Protein AF-A0A7X5DYW8-F1 (afdb_monomer_lite)

Secondary structure (DSSP, 8-state):
-----S-TT---EETTEEHHHHHHHHHHHHHHHHHHHHH---HHHHHHHHHHHHHPEETTEEHHHHHHHHHIIIIISPPP-PPPP---

Foldseek 3Di:
DDDDDPDPPDADDDPFAGPVLVVVLVVLVVVQVVCCVPPVDNVSVVVSVVSNQQRGDDPHDGNVNVVVVVCCVPPVDDDDDDDDDPPD

pLDDT: mean 78.86, std 10.22, range [58.25, 93.56]

Radius of gyration: 19.86 Å; chains: 1; bounding box: 50×45×49 Å

Sequence (88 aa):
MYIYPDNLTAKATLWLWELRDVAVIGVGLLLSVLAIAHVGLIVPLVLTFLYAFLSIRMEDASILDFLRNAANFLFLKQQFYEWRERYE

Structure (mmCIF, N/CA/C/O backbone):
data_AF-A0A7X5DYW8-F1
#
_entry.id   AF-A0A7X5DYW8-F1
#
loop_
_atom_site.group_PDB
_atom_site.id
_atom_site.type_symbol
_atom_site.label_atom_id
_atom_site.label_alt_id
_atom_site.label_comp_id
_atom_site.label_asym_id
_atom_site.label_entity_id
_atom_site.label_seq_id
_atom_site.pdbx_PDB_ins_code
_atom_site.Cartn_x
_atom_site.Cartn_y
_atom_site.Cartn_z
_atom_site.occupancy
_atom_site.B_iso_or_equiv
_atom_site.auth_seq_id
_atom_site.auth_comp_id
_atom_site.auth_asym_id
_atom_site.auth_atom_id
_atom_site.pdbx_PDB_model_num
ATOM 1 N N . MET A 1 1 ? -3.365 28.123 30.826 1.00 60.91 1 MET A N 1
ATOM 2 C CA . MET A 1 1 ? -4.025 27.436 29.697 1.00 60.91 1 MET A CA 1
ATOM 3 C C . MET A 1 1 ? -3.229 26.173 29.420 1.00 60.91 1 MET A C 1
ATOM 5 O O . MET A 1 1 ? -2.042 26.286 29.154 1.00 60.91 1 MET A O 1
ATOM 9 N N . TYR A 1 2 ? -3.825 24.999 29.633 1.00 65.19 2 TYR A N 1
ATOM 10 C CA . TYR A 1 2 ? -3.162 23.703 29.467 1.00 65.19 2 TYR A CA 1
ATOM 11 C C . TYR A 1 2 ? -3.563 23.158 28.095 1.00 65.19 2 TYR A C 1
ATOM 13 O O . TYR A 1 2 ? -4.740 22.888 27.874 1.00 65.19 2 TYR A O 1
ATOM 21 N N . ILE A 1 3 ? -2.618 23.097 27.157 1.00 69.75 3 ILE A N 1
ATOM 22 C CA . ILE A 1 3 ? -2.848 22.522 25.827 1.00 69.75 3 ILE A CA 1
ATOM 23 C C . ILE A 1 3 ? -2.691 21.014 25.983 1.00 69.75 3 ILE A C 1
ATOM 25 O O . ILE A 1 3 ? -1.578 20.514 26.140 1.00 69.75 3 ILE A O 1
ATOM 29 N N . TYR A 1 4 ? -3.816 20.305 26.016 1.00 73.00 4 TYR A N 1
ATOM 30 C CA . TYR A 1 4 ? -3.809 18.854 25.922 1.00 73.00 4 TYR A CA 1
ATOM 31 C C . TYR A 1 4 ? -3.658 18.481 24.443 1.00 73.00 4 TYR A C 1
ATOM 33 O O . TYR A 1 4 ? -4.344 19.078 23.613 1.00 73.00 4 TYR A O 1
ATOM 41 N N . PRO A 1 5 ? -2.758 17.557 24.077 1.00 68.56 5 PRO A N 1
ATOM 42 C CA . PRO A 1 5 ? -2.679 17.095 22.702 1.00 68.56 5 PRO A CA 1
ATOM 43 C C . PRO A 1 5 ? -3.985 16.374 22.352 1.00 68.56 5 PRO A C 1
ATOM 45 O O . PRO A 1 5 ? -4.310 15.357 22.960 1.00 68.56 5 PRO A O 1
ATOM 48 N N . ASP A 1 6 ? -4.718 16.894 21.367 1.00 66.12 6 ASP A N 1
ATOM 49 C CA . ASP A 1 6 ? -6.018 16.354 20.943 1.00 66.12 6 ASP A CA 1
ATOM 50 C C . ASP A 1 6 ? -5.951 14.891 20.472 1.00 66.12 6 ASP A C 1
ATOM 52 O O . ASP A 1 6 ? -6.975 14.213 20.422 1.00 66.12 6 ASP A O 1
ATOM 56 N N . ASN A 1 7 ? -4.762 14.369 20.134 1.00 60.19 7 ASN A N 1
ATOM 57 C CA . ASN A 1 7 ? -4.631 12.995 19.662 1.00 60.19 7 ASN A CA 1
ATOM 58 C C . ASN A 1 7 ? -3.283 12.347 20.041 1.00 60.19 7 ASN A C 1
ATOM 60 O O . ASN A 1 7 ? -2.262 12.548 19.383 1.00 60.19 7 ASN A O 1
ATOM 64 N N . LEU A 1 8 ? -3.289 11.516 21.090 1.00 64.50 8 LEU A N 1
ATOM 65 C CA . LEU A 1 8 ? -2.130 10.743 21.581 1.00 64.50 8 LEU A CA 1
ATOM 66 C C . LEU A 1 8 ? -1.658 9.641 20.608 1.00 64.50 8 LEU A C 1
ATOM 68 O O . LEU A 1 8 ? -0.585 9.071 20.787 1.00 64.50 8 LEU A O 1
ATOM 72 N N . THR A 1 9 ? -2.447 9.353 19.572 1.00 58.34 9 THR A N 1
ATOM 73 C CA . THR A 1 9 ? -2.212 8.314 18.555 1.00 58.34 9 THR A CA 1
ATOM 74 C C . THR A 1 9 ? -2.113 8.876 17.139 1.00 58.34 9 THR A C 1
ATOM 76 O O . THR A 1 9 ? -2.216 8.121 16.171 1.00 58.34 9 THR A O 1
ATOM 79 N N . ALA A 1 10 ? -1.913 10.190 16.992 1.00 59.16 10 ALA A N 1
ATOM 80 C CA . ALA A 1 10 ? -1.731 10.808 15.685 1.00 59.16 10 ALA A CA 1
ATOM 81 C C . ALA A 1 10 ? -0.492 10.220 14.999 1.00 59.16 10 ALA A C 1
ATOM 83 O O . ALA A 1 10 ? 0.653 10.520 15.342 1.00 59.16 10 ALA A O 1
ATOM 84 N N . LYS A 1 11 ? -0.725 9.342 14.026 1.00 62.06 11 LYS A N 1
ATOM 85 C CA . LYS A 1 11 ? 0.335 8.828 13.170 1.00 62.06 11 LYS A CA 1
ATOM 86 C C . LYS A 1 11 ? 0.823 9.942 12.254 1.00 62.06 11 LYS A C 1
ATOM 88 O O . LYS A 1 11 ? 0.034 10.755 11.785 1.00 62.06 11 LYS A O 1
ATOM 93 N N . ALA A 1 12 ? 2.119 9.944 11.959 1.00 62.28 12 ALA A N 1
ATOM 94 C CA . ALA A 1 12 ? 2.696 10.859 10.984 1.00 62.28 12 ALA A CA 1
ATOM 95 C C . ALA A 1 12 ? 2.135 10.560 9.580 1.00 62.28 12 ALA A C 1
ATOM 97 O O . ALA A 1 12 ? 2.593 9.648 8.884 1.00 62.28 12 ALA A O 1
ATOM 98 N N . THR A 1 13 ? 1.117 11.318 9.186 1.00 65.56 13 THR A N 1
ATOM 99 C CA . THR A 1 13 ? 0.530 11.311 7.848 1.00 65.56 13 THR A CA 1
ATOM 100 C C . THR A 1 13 ? 1.194 12.388 7.003 1.00 65.56 13 THR A C 1
ATOM 102 O O . THR A 1 13 ? 1.203 13.563 7.370 1.00 65.56 13 THR A O 1
ATOM 105 N N . LEU A 1 14 ? 1.747 11.996 5.860 1.00 69.12 14 LEU A N 1
ATOM 106 C CA . LEU A 1 14 ? 2.247 12.914 4.851 1.00 69.12 14 LEU A CA 1
ATOM 107 C C . LEU A 1 14 ? 1.186 13.052 3.758 1.00 69.12 14 LEU A C 1
ATOM 109 O O . LEU A 1 14 ? 0.974 12.128 2.973 1.00 69.12 14 LEU A O 1
ATOM 113 N N . TRP A 1 15 ? 0.541 14.219 3.697 1.00 70.12 15 TRP A N 1
ATOM 114 C CA . TRP A 1 15 ? -0.508 14.536 2.721 1.00 70.12 15 TRP A CA 1
ATOM 115 C C . TRP A 1 15 ? -1.709 13.574 2.811 1.00 70.12 15 TRP A C 1
ATOM 117 O O . TRP A 1 15 ? -2.635 13.840 3.566 1.00 70.12 15 TRP A O 1
ATOM 127 N N . LEU A 1 16 ? -1.668 12.449 2.095 1.00 73.56 16 LEU A N 1
ATOM 128 C CA . LEU A 1 16 ? -2.737 11.453 1.951 1.00 73.56 16 LEU A CA 1
ATOM 129 C C . LEU A 1 16 ? -2.269 10.029 2.309 1.00 73.56 16 LEU A C 1
ATOM 131 O O . LEU A 1 16 ? -3.027 9.071 2.168 1.00 73.56 16 LEU A O 1
ATOM 135 N N . TRP A 1 17 ? -1.021 9.870 2.756 1.00 76.94 17 TRP A N 1
ATOM 136 C CA . TRP A 1 17 ? -0.406 8.573 3.044 1.00 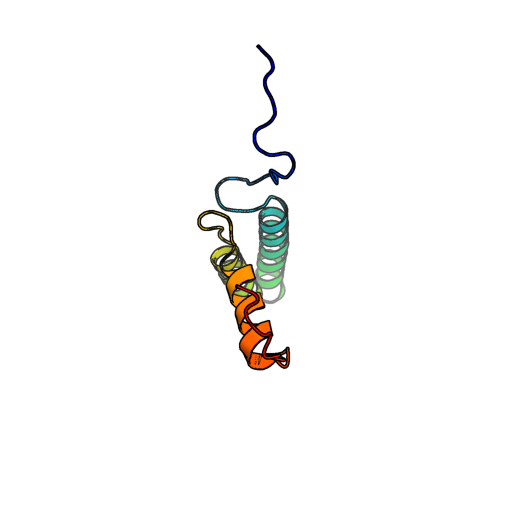76.94 17 TRP A CA 1
ATOM 137 C C . TRP A 1 17 ? 0.255 8.555 4.421 1.00 76.94 17 TRP A C 1
ATOM 139 O O . TRP A 1 17 ? 0.742 9.575 4.908 1.00 76.94 17 TRP A O 1
ATOM 149 N N . GLU A 1 18 ? 0.325 7.382 5.054 1.00 80.75 18 GLU A N 1
ATOM 150 C CA . GLU A 1 18 ? 1.245 7.203 6.180 1.00 80.75 18 GLU A CA 1
ATOM 151 C C . GLU A 1 18 ? 2.689 7.223 5.668 1.00 80.75 18 GLU A C 1
ATOM 153 O O . GLU A 1 18 ? 2.979 6.758 4.563 1.00 80.75 18 GLU A O 1
ATOM 158 N N . LEU A 1 19 ? 3.629 7.693 6.493 1.00 82.88 19 LEU A N 1
ATOM 159 C CA . LEU A 1 19 ? 5.055 7.701 6.139 1.00 82.88 19 LEU A CA 1
ATOM 160 C C . LEU A 1 19 ? 5.561 6.313 5.696 1.00 82.88 19 LEU A C 1
ATOM 162 O O . LEU A 1 19 ? 6.418 6.199 4.820 1.00 82.88 19 LEU A O 1
ATOM 166 N N . ARG A 1 20 ? 4.991 5.249 6.275 1.00 81.38 20 ARG A N 1
ATOM 167 C CA . ARG A 1 20 ? 5.275 3.863 5.899 1.00 81.38 20 ARG A CA 1
ATOM 168 C C . ARG A 1 20 ? 4.881 3.559 4.454 1.00 81.38 20 ARG A C 1
ATOM 170 O O . ARG A 1 20 ? 5.670 2.944 3.745 1.00 81.38 20 ARG A O 1
ATOM 177 N N . ASP A 1 21 ? 3.698 3.979 4.020 1.00 84.69 21 ASP A N 1
ATOM 178 C CA . ASP A 1 21 ? 3.227 3.721 2.657 1.00 84.69 21 ASP A CA 1
ATOM 179 C C . ASP A 1 21 ? 4.056 4.493 1.638 1.00 84.69 21 ASP A C 1
ATOM 181 O O . ASP A 1 21 ? 4.449 3.931 0.620 1.00 84.69 21 ASP A O 1
ATOM 185 N N . VAL A 1 22 ? 4.431 5.735 1.957 1.00 85.31 22 VAL A N 1
ATOM 186 C CA . VAL A 1 22 ? 5.350 6.530 1.129 1.00 85.31 22 VAL A CA 1
ATOM 187 C C . VAL A 1 22 ? 6.700 5.824 0.974 1.00 85.31 22 VAL A C 1
ATOM 189 O O . VAL A 1 22 ? 7.232 5.749 -0.134 1.00 85.31 22 VAL A O 1
ATOM 192 N N . ALA A 1 23 ? 7.240 5.251 2.055 1.00 88.25 23 ALA A N 1
ATOM 193 C CA . ALA A 1 23 ? 8.485 4.488 1.998 1.00 88.25 23 ALA A CA 1
ATOM 194 C C . ALA A 1 23 ? 8.356 3.235 1.112 1.00 88.25 23 ALA A C 1
ATOM 196 O O . ALA A 1 23 ? 9.243 2.960 0.304 1.00 88.25 23 ALA A O 1
ATOM 197 N N . VAL A 1 24 ? 7.242 2.500 1.215 1.00 89.19 24 VAL A N 1
ATOM 198 C CA . VAL A 1 24 ? 6.973 1.314 0.383 1.00 89.19 24 VAL A CA 1
ATOM 199 C C . VAL A 1 24 ? 6.837 1.691 -1.092 1.00 89.19 24 VAL A C 1
ATOM 201 O O . VAL A 1 24 ? 7.450 1.042 -1.939 1.00 89.19 24 VAL A O 1
ATOM 204 N N . ILE A 1 25 ? 6.096 2.758 -1.405 1.00 89.50 25 ILE A N 1
ATOM 205 C CA . ILE A 1 25 ? 5.948 3.273 -2.772 1.00 89.50 25 ILE A CA 1
ATOM 206 C C . ILE A 1 25 ? 7.316 3.676 -3.329 1.00 89.50 25 ILE A C 1
ATOM 208 O O . ILE A 1 25 ? 7.655 3.281 -4.440 1.00 89.50 25 ILE A O 1
ATOM 212 N N . GLY A 1 26 ? 8.133 4.392 -2.549 1.00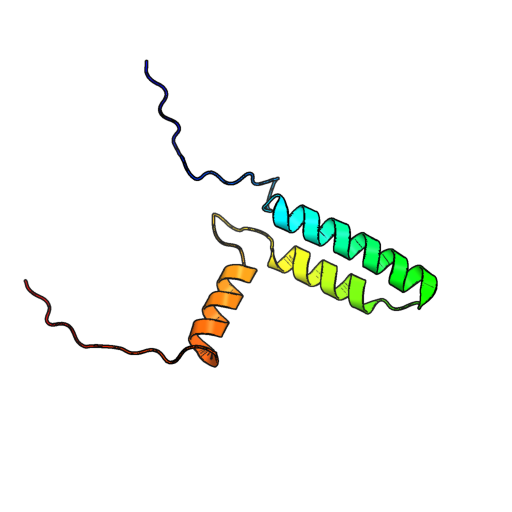 90.44 26 GLY A N 1
ATOM 213 C CA . GLY A 1 26 ? 9.478 4.803 -2.955 1.00 90.44 26 GLY A CA 1
ATOM 214 C C . GLY A 1 26 ? 10.388 3.619 -3.289 1.00 90.44 26 GLY A C 1
ATOM 215 O O . GLY A 1 26 ? 10.983 3.579 -4.365 1.00 90.44 26 GLY A O 1
ATOM 216 N N . VAL A 1 27 ? 10.454 2.616 -2.407 1.00 93.19 27 VAL A N 1
ATOM 217 C CA . VAL A 1 27 ? 11.250 1.397 -2.642 1.00 93.19 27 VAL A CA 1
ATOM 218 C C . VAL A 1 27 ? 10.722 0.620 -3.847 1.00 93.19 27 VAL A C 1
ATOM 220 O O . VAL A 1 27 ? 11.501 0.195 -4.699 1.00 93.19 27 VAL A O 1
ATOM 223 N N . GLY A 1 28 ? 9.403 0.463 -3.956 1.00 91.62 28 GLY A N 1
ATOM 224 C CA . GLY A 1 28 ? 8.776 -0.220 -5.080 1.00 91.62 28 GLY A CA 1
ATOM 225 C C . GLY A 1 28 ? 9.069 0.464 -6.415 1.00 91.62 28 GLY A C 1
ATOM 226 O O . GLY A 1 28 ? 9.364 -0.211 -7.402 1.00 91.62 28 GLY A O 1
ATOM 227 N N . LEU A 1 29 ? 9.042 1.796 -6.454 1.00 92.38 29 LEU A N 1
ATOM 228 C CA . LEU A 1 29 ? 9.313 2.571 -7.662 1.00 92.38 29 LEU A CA 1
ATOM 229 C C . LEU A 1 29 ? 10.778 2.415 -8.095 1.00 92.38 29 LEU A C 1
ATOM 231 O O . LEU A 1 29 ? 11.034 2.163 -9.270 1.00 92.38 29 LEU A O 1
ATOM 235 N N . LEU A 1 30 ? 11.729 2.439 -7.153 1.00 93.56 30 LEU A N 1
ATOM 236 C CA . LEU A 1 30 ? 13.142 2.147 -7.434 1.00 93.56 30 LEU A CA 1
ATOM 237 C C . LEU A 1 30 ? 13.336 0.742 -8.019 1.00 93.56 30 LEU A C 1
ATOM 239 O O . LEU A 1 30 ? 14.008 0.584 -9.039 1.00 93.56 30 LEU A O 1
ATOM 243 N N . LEU A 1 31 ? 12.709 -0.273 -7.416 1.00 91.31 31 LEU A N 1
ATOM 244 C CA . LEU A 1 31 ? 12.747 -1.647 -7.929 1.00 91.31 31 LEU A CA 1
ATOM 245 C C . LEU A 1 31 ? 12.096 -1.764 -9.309 1.00 91.31 31 LEU A C 1
ATOM 247 O O . LEU A 1 31 ? 12.567 -2.527 -10.147 1.00 91.31 31 LEU A O 1
ATOM 251 N N . SER A 1 32 ? 11.042 -0.993 -9.565 1.00 91.12 32 SER A N 1
ATOM 252 C CA . SER A 1 32 ? 10.357 -0.976 -10.858 1.00 91.12 32 SER A CA 1
ATOM 253 C C . SER A 1 32 ? 11.228 -0.382 -11.954 1.00 91.12 32 SER A C 1
ATOM 255 O O . SER A 1 32 ? 11.346 -0.974 -13.022 1.00 91.12 32 SER A O 1
ATOM 257 N N . VAL A 1 33 ? 11.895 0.742 -11.680 1.00 91.62 33 VAL A N 1
ATOM 258 C CA . VAL A 1 33 ? 12.864 1.344 -12.607 1.00 91.62 33 VAL A CA 1
ATOM 259 C C . VAL A 1 33 ? 14.001 0.366 -12.895 1.00 91.62 33 VAL A C 1
ATOM 261 O O . VAL A 1 33 ? 14.359 0.170 -14.054 1.00 91.62 33 VAL A O 1
ATOM 264 N N . LEU A 1 34 ? 14.521 -0.306 -11.865 1.00 91.81 34 LEU A N 1
ATOM 265 C CA . LEU A 1 34 ? 15.578 -1.305 -12.006 1.00 91.81 34 LEU A CA 1
ATOM 266 C C . LEU A 1 34 ? 15.131 -2.512 -12.853 1.00 91.81 34 LEU A C 1
ATOM 268 O O . LEU A 1 34 ? 15.859 -2.960 -13.738 1.00 91.81 34 LEU A O 1
ATOM 272 N N . ALA A 1 35 ? 13.922 -3.022 -12.614 1.00 89.69 35 ALA A N 1
ATOM 273 C CA . ALA A 1 35 ? 13.355 -4.143 -13.361 1.00 89.69 35 ALA A CA 1
ATOM 274 C C . ALA A 1 35 ? 13.096 -3.790 -14.832 1.00 89.69 35 ALA A C 1
ATOM 276 O O . ALA A 1 35 ? 13.357 -4.605 -15.718 1.00 89.69 35 ALA A O 1
ATOM 277 N N . ILE A 1 36 ? 12.635 -2.569 -15.108 1.00 91.38 36 ILE A N 1
ATOM 278 C CA . ILE A 1 36 ? 12.478 -2.068 -16.476 1.00 91.38 36 ILE A CA 1
ATOM 279 C C . ILE A 1 36 ? 13.849 -1.913 -17.144 1.00 91.38 36 ILE A C 1
ATOM 281 O O . ILE A 1 36 ? 14.013 -2.335 -18.284 1.00 91.38 36 ILE A O 1
ATOM 285 N N . ALA A 1 37 ? 14.847 -1.379 -16.437 1.00 88.94 37 ALA A N 1
ATOM 286 C CA . ALA A 1 37 ? 16.184 -1.152 -16.981 1.00 88.94 37 ALA A CA 1
ATOM 287 C C . ALA A 1 37 ? 16.932 -2.450 -17.333 1.00 88.94 37 ALA A C 1
ATOM 289 O O . ALA A 1 37 ? 17.650 -2.482 -18.330 1.00 88.94 37 ALA A O 1
ATOM 290 N N . HIS A 1 38 ? 16.776 -3.515 -16.539 1.00 86.06 38 HIS A N 1
ATOM 291 C CA . HIS A 1 38 ? 17.488 -4.780 -16.766 1.00 86.06 38 HIS A CA 1
ATOM 292 C C . HIS A 1 38 ? 16.683 -5.832 -17.532 1.00 86.06 38 HIS A C 1
ATOM 294 O O . HIS A 1 38 ? 17.260 -6.584 -18.312 1.00 86.06 38 HIS A O 1
ATOM 300 N N . VAL A 1 39 ? 15.371 -5.915 -17.303 1.00 86.88 39 VAL A N 1
ATOM 301 C CA . VAL A 1 39 ? 14.513 -7.005 -17.807 1.00 86.88 39 VAL A CA 1
ATOM 302 C C . VAL A 1 39 ? 13.434 -6.479 -18.764 1.00 86.88 39 VAL A C 1
ATOM 304 O O . VAL A 1 39 ? 12.758 -7.263 -19.422 1.00 86.88 39 VAL A O 1
ATOM 307 N N . GLY A 1 40 ? 13.247 -5.156 -18.870 1.00 85.94 40 GLY A N 1
ATOM 308 C CA . GLY A 1 40 ? 12.162 -4.557 -19.658 1.00 85.94 40 GLY A CA 1
ATOM 309 C C . GLY A 1 40 ? 10.770 -4.828 -19.078 1.00 85.94 40 GLY A C 1
ATOM 310 O O . GLY A 1 40 ? 9.763 -4.695 -19.770 1.00 85.94 40 GLY A O 1
ATOM 311 N N . LEU A 1 41 ? 10.697 -5.250 -17.813 1.00 87.88 41 LEU A N 1
ATOM 312 C CA . LEU A 1 41 ? 9.488 -5.801 -17.215 1.00 87.88 41 LEU A CA 1
ATOM 313 C C . LEU A 1 41 ? 8.694 -4.690 -16.513 1.00 87.88 41 LEU A C 1
ATOM 315 O O . LEU A 1 41 ? 9.101 -4.185 -15.473 1.00 87.88 41 LEU A O 1
ATOM 319 N N . ILE A 1 42 ? 7.542 -4.321 -17.082 1.00 87.75 42 ILE A N 1
ATOM 320 C CA . ILE A 1 42 ? 6.707 -3.191 -16.619 1.00 87.75 42 ILE A CA 1
ATOM 321 C C . ILE A 1 42 ? 5.780 -3.579 -15.447 1.00 87.75 42 ILE A C 1
ATOM 323 O O . ILE A 1 42 ? 5.291 -2.718 -14.720 1.00 87.75 42 ILE A O 1
ATOM 327 N N . VAL A 1 43 ? 5.561 -4.874 -15.204 1.00 89.19 43 VAL A N 1
ATOM 328 C CA . VAL A 1 43 ? 4.676 -5.395 -14.138 1.00 89.19 43 VAL A CA 1
ATOM 329 C C . VAL A 1 43 ? 4.933 -4.794 -12.741 1.00 89.19 43 VAL A C 1
ATOM 331 O O . VAL A 1 43 ? 3.949 -4.443 -12.089 1.00 89.19 43 VAL A O 1
ATOM 334 N N . PRO A 1 44 ? 6.180 -4.616 -12.252 1.00 87.62 44 PRO A N 1
ATOM 335 C CA . PRO A 1 44 ? 6.428 -4.051 -10.930 1.00 87.62 44 PRO A CA 1
ATOM 336 C C . PRO A 1 44 ? 5.945 -2.603 -10.864 1.00 87.62 44 PRO A C 1
ATOM 338 O O . PRO A 1 44 ? 5.342 -2.209 -9.871 1.00 87.62 44 PRO A O 1
ATOM 341 N N . LEU A 1 45 ? 6.091 -1.847 -11.959 1.00 89.75 45 LEU A N 1
ATOM 342 C CA . LEU A 1 45 ? 5.607 -0.474 -12.040 1.00 89.75 45 LEU A CA 1
ATOM 343 C C . LEU A 1 45 ? 4.083 -0.427 -11.902 1.00 89.75 45 LEU A C 1
ATOM 345 O O . LEU A 1 45 ? 3.561 0.337 -11.094 1.00 89.75 45 LEU A O 1
ATOM 349 N N . VAL A 1 46 ? 3.367 -1.297 -12.619 1.00 90.88 46 VAL A N 1
ATOM 350 C CA . VAL A 1 46 ? 1.902 -1.398 -12.513 1.00 90.88 46 VAL A CA 1
ATOM 351 C C . VAL A 1 46 ? 1.483 -1.756 -11.086 1.00 90.88 46 VAL A C 1
ATOM 353 O O . VAL A 1 46 ? 0.591 -1.118 -10.533 1.00 90.88 46 VAL A O 1
ATOM 356 N N . LEU A 1 47 ? 2.159 -2.720 -10.454 1.00 89.44 47 LEU A N 1
ATOM 357 C CA . LEU A 1 47 ? 1.893 -3.104 -9.065 1.00 89.44 47 LEU A CA 1
ATOM 358 C C . LEU A 1 47 ? 2.120 -1.948 -8.087 1.00 89.44 47 LEU A C 1
ATOM 360 O O . LEU A 1 47 ? 1.293 -1.729 -7.206 1.00 89.44 47 LEU A O 1
ATOM 364 N N . THR A 1 48 ? 3.202 -1.184 -8.247 1.00 91.06 48 THR A N 1
ATOM 365 C CA . THR A 1 48 ? 3.478 -0.029 -7.378 1.00 91.06 48 THR A CA 1
ATOM 366 C C . THR A 1 48 ? 2.446 1.072 -7.535 1.00 91.06 48 THR A C 1
ATOM 368 O O . THR A 1 48 ? 2.047 1.670 -6.540 1.00 91.06 48 THR A O 1
ATOM 371 N N . PHE A 1 49 ? 1.959 1.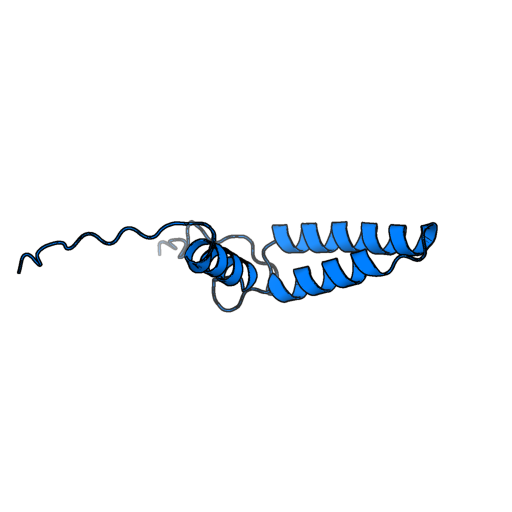299 -8.756 1.00 89.00 49 PHE A N 1
ATOM 372 C CA . PHE A 1 49 ? 0.919 2.284 -9.018 1.00 89.00 49 PHE A CA 1
ATOM 373 C C . PHE A 1 49 ? -0.424 1.865 -8.411 1.00 89.00 49 PHE A C 1
ATOM 375 O O . PHE A 1 49 ? -1.080 2.664 -7.746 1.00 89.00 49 PHE A O 1
ATOM 382 N N . LEU A 1 50 ? -0.802 0.591 -8.568 1.00 90.56 50 LEU A N 1
ATOM 383 C CA . LEU A 1 50 ? -1.990 0.024 -7.926 1.00 90.56 50 LEU A CA 1
ATOM 384 C C . LEU A 1 50 ? -1.896 0.104 -6.400 1.00 90.56 50 LEU A C 1
ATOM 386 O O . LEU A 1 50 ? -2.863 0.504 -5.759 1.00 90.56 50 LEU A O 1
ATOM 390 N N . TYR A 1 51 ? -0.737 -0.228 -5.822 1.00 87.12 51 TYR A N 1
ATOM 391 C CA . TYR A 1 51 ? -0.506 -0.105 -4.383 1.00 87.12 51 TYR A CA 1
ATOM 392 C C . TYR A 1 51 ? -0.637 1.346 -3.920 1.00 87.12 51 TYR A C 1
ATOM 394 O O . TYR A 1 51 ? -1.363 1.607 -2.968 1.00 87.12 51 TYR A O 1
ATOM 402 N N . ALA A 1 52 ? 0.011 2.288 -4.613 1.00 86.81 52 ALA A N 1
ATOM 403 C CA . ALA A 1 52 ? -0.044 3.706 -4.275 1.00 86.81 52 ALA A CA 1
ATOM 404 C C . ALA A 1 52 ? -1.478 4.241 -4.303 1.00 86.81 52 ALA A C 1
ATOM 406 O O . ALA A 1 52 ? -1.870 4.981 -3.406 1.00 86.81 52 ALA A O 1
ATOM 407 N N . PHE A 1 53 ? -2.269 3.835 -5.299 1.00 86.06 53 PHE A N 1
ATOM 408 C CA . PHE A 1 53 ? -3.677 4.203 -5.396 1.00 86.06 53 PHE A CA 1
ATOM 409 C C . PHE A 1 53 ? -4.507 3.611 -4.250 1.00 86.06 53 PHE A C 1
ATOM 411 O O . PHE A 1 53 ? -5.266 4.329 -3.605 1.00 86.06 53 PHE A O 1
ATOM 418 N N . LEU A 1 54 ? -4.343 2.317 -3.959 1.00 83.44 54 LEU A N 1
ATOM 419 C CA . LEU A 1 54 ? -5.099 1.645 -2.899 1.00 83.44 54 LEU A CA 1
ATOM 420 C C . LEU A 1 54 ? -4.691 2.101 -1.493 1.00 83.44 54 LEU A C 1
ATOM 422 O O . LEU A 1 54 ? -5.506 2.032 -0.576 1.00 83.44 54 LEU A O 1
ATOM 426 N N . SER A 1 55 ? -3.449 2.555 -1.309 1.00 81.56 55 SER A N 1
ATOM 427 C CA . SER A 1 55 ? -2.955 3.001 -0.007 1.00 81.56 55 SER A CA 1
ATOM 428 C C . SER A 1 55 ? -3.385 4.425 0.351 1.00 81.56 55 SER A C 1
ATOM 430 O O . SER A 1 55 ? -3.208 4.812 1.506 1.00 81.56 55 SER A O 1
ATOM 432 N N . ILE A 1 56 ? -3.963 5.199 -0.584 1.00 82.31 56 ILE A N 1
ATOM 433 C CA . ILE A 1 56 ? -4.495 6.546 -0.305 1.00 82.31 56 ILE A CA 1
ATOM 434 C C . ILE A 1 56 ? -5.489 6.469 0.861 1.00 82.31 56 ILE A C 1
ATOM 436 O O . ILE A 1 56 ? -6.419 5.656 0.860 1.00 82.31 56 ILE A O 1
ATOM 440 N N . ARG A 1 57 ? -5.280 7.318 1.871 1.00 71.81 57 ARG A N 1
ATOM 441 C CA . ARG A 1 57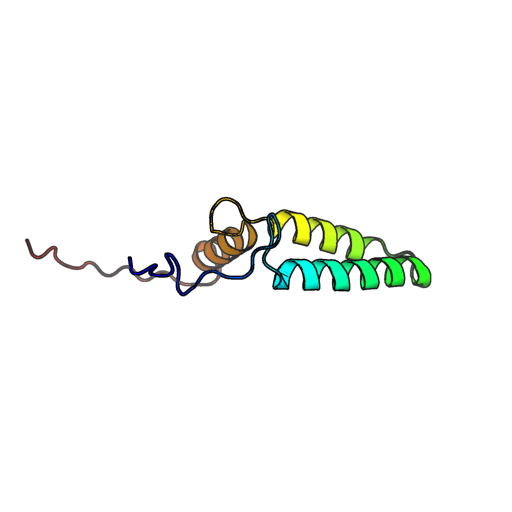 ? -6.184 7.469 3.012 1.00 71.81 57 ARG A CA 1
ATOM 442 C C . ARG A 1 57 ? -7.291 8.457 2.656 1.00 71.81 57 ARG A C 1
ATOM 444 O O . ARG A 1 57 ? -7.009 9.604 2.319 1.00 71.81 57 ARG A O 1
ATOM 451 N N . MET A 1 58 ? -8.540 8.010 2.762 1.00 65.50 58 MET A N 1
ATOM 452 C CA . MET A 1 58 ? -9.711 8.884 2.826 1.00 65.50 58 MET A CA 1
ATOM 453 C C . MET A 1 58 ? -10.142 8.955 4.291 1.00 65.50 58 MET A C 1
ATOM 455 O O . MET A 1 58 ? -10.400 7.922 4.908 1.00 65.50 58 MET A O 1
ATOM 459 N N . GLU A 1 59 ? -10.187 10.169 4.836 1.00 61.94 59 GLU A N 1
ATOM 460 C CA . GLU A 1 59 ? -10.579 10.471 6.221 1.00 61.94 59 GLU A CA 1
ATOM 461 C C . GLU A 1 59 ? -9.621 9.867 7.268 1.00 61.94 59 GLU A C 1
ATOM 463 O O . GLU A 1 59 ? -8.696 10.554 7.688 1.00 61.94 59 GLU A O 1
ATOM 468 N N . ASP A 1 60 ? -9.760 8.589 7.631 1.00 58.25 60 ASP A N 1
ATOM 469 C CA . ASP A 1 60 ? -8.912 7.911 8.634 1.00 58.25 60 ASP A CA 1
ATOM 470 C C . ASP A 1 60 ? -8.602 6.435 8.314 1.00 58.25 60 ASP A C 1
ATOM 472 O O . ASP A 1 60 ? -7.778 5.801 8.989 1.00 58.25 60 ASP A O 1
ATOM 476 N N . ALA A 1 61 ? -9.205 5.892 7.251 1.00 60.09 61 ALA A N 1
ATOM 477 C CA . ALA A 1 61 ? -9.039 4.510 6.819 1.00 60.09 61 ALA A CA 1
ATOM 478 C C . ALA A 1 61 ? -8.464 4.453 5.398 1.00 60.09 61 ALA A C 1
ATOM 480 O O . ALA A 1 61 ? -8.907 5.151 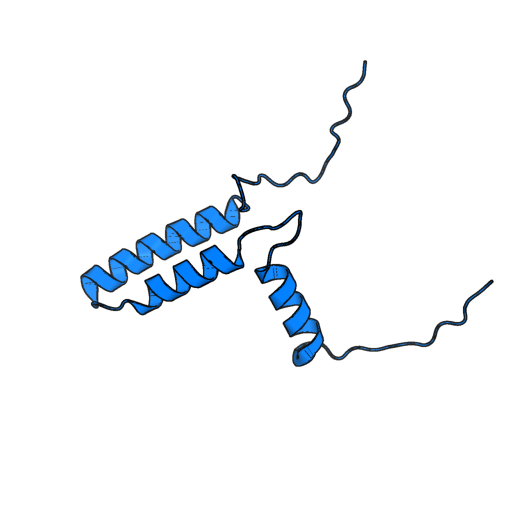4.485 1.00 60.09 61 ALA A O 1
ATOM 481 N N . SER A 1 62 ? -7.455 3.606 5.199 1.00 67.56 62 SER A N 1
ATOM 482 C CA . SER A 1 62 ? -6.957 3.318 3.856 1.00 67.56 62 SER A CA 1
ATOM 483 C C . SER A 1 62 ? -7.940 2.402 3.124 1.00 67.56 62 SER A C 1
ATOM 485 O O . SER A 1 62 ? -8.494 1.474 3.721 1.00 67.56 62 SER A O 1
ATOM 487 N N . ILE A 1 63 ? -8.126 2.610 1.817 1.00 75.56 63 ILE A N 1
ATOM 488 C CA . ILE A 1 63 ? -8.928 1.703 0.976 1.00 75.56 63 ILE A CA 1
ATOM 489 C C . ILE A 1 63 ? -8.343 0.286 1.036 1.00 75.56 63 ILE A C 1
ATOM 491 O O . ILE A 1 63 ? -9.091 -0.687 1.068 1.00 75.56 63 ILE A O 1
ATOM 495 N N . LEU A 1 64 ? -7.017 0.158 1.135 1.00 75.94 64 LEU A N 1
ATOM 496 C CA . LEU A 1 64 ? -6.331 -1.116 1.338 1.00 75.94 64 LEU A CA 1
ATOM 497 C C . LEU A 1 64 ? -6.741 -1.799 2.653 1.00 75.94 64 LEU A C 1
ATOM 499 O O . LEU A 1 64 ? -6.976 -3.007 2.661 1.00 75.94 64 LEU A O 1
ATOM 503 N N . ASP A 1 65 ? -6.860 -1.044 3.749 1.00 76.25 65 ASP A N 1
ATOM 504 C CA . ASP A 1 65 ? -7.316 -1.576 5.040 1.00 76.25 65 ASP A CA 1
ATOM 505 C C . ASP A 1 65 ? -8.774 -2.028 4.964 1.00 76.25 65 ASP A C 1
ATOM 507 O O . ASP A 1 65 ? -9.114 -3.108 5.452 1.00 76.25 65 ASP A O 1
ATOM 511 N N . PHE A 1 66 ? -9.624 -1.253 4.285 1.00 79.81 66 PHE A N 1
ATOM 512 C CA . PHE A 1 66 ? -11.003 -1.647 4.016 1.00 79.81 66 PHE A CA 1
ATOM 513 C C . PHE A 1 66 ? -11.065 -2.938 3.196 1.00 79.81 66 PHE A C 1
ATOM 515 O O . PHE A 1 66 ? -11.754 -3.878 3.585 1.00 79.81 66 PHE A O 1
ATOM 522 N N . LEU A 1 67 ? -10.303 -3.026 2.102 1.00 80.81 67 LEU A N 1
ATOM 523 C CA . LEU A 1 67 ? -10.280 -4.198 1.228 1.00 80.81 67 LEU A CA 1
ATOM 524 C C . LEU A 1 67 ? -9.754 -5.433 1.963 1.00 80.81 67 LEU A C 1
ATOM 526 O O . LEU A 1 67 ? -10.283 -6.530 1.801 1.00 80.81 67 LEU A O 1
ATOM 530 N N . ARG A 1 68 ? -8.738 -5.258 2.815 1.00 80.62 68 ARG A N 1
ATOM 531 C CA . ARG A 1 68 ? -8.183 -6.327 3.647 1.00 80.62 68 ARG A CA 1
ATOM 532 C C . ARG A 1 68 ? -9.177 -6.790 4.702 1.00 80.62 68 ARG A C 1
ATOM 534 O O . ARG A 1 68 ? -9.302 -7.992 4.929 1.00 80.62 68 ARG A O 1
ATOM 541 N N . ASN A 1 69 ? -9.889 -5.865 5.338 1.00 79.31 69 ASN A N 1
ATOM 542 C CA . ASN A 1 69 ? -10.930 -6.207 6.296 1.00 79.31 69 ASN A CA 1
ATOM 543 C C . ASN A 1 69 ? -12.114 -6.902 5.608 1.00 79.31 69 ASN A C 1
ATOM 545 O O . ASN A 1 69 ? -12.578 -7.928 6.094 1.00 79.31 69 ASN A O 1
ATOM 549 N N . ALA A 1 70 ? -12.533 -6.415 4.438 1.00 82.56 70 ALA A N 1
ATOM 550 C CA . ALA A 1 70 ? -13.572 -7.029 3.621 1.00 82.56 70 ALA A CA 1
ATOM 551 C C . ALA A 1 70 ? -13.175 -8.442 3.180 1.00 82.56 70 ALA A C 1
ATOM 553 O O . ALA A 1 70 ? -13.948 -9.371 3.366 1.00 82.56 70 ALA A O 1
ATOM 554 N N . ALA A 1 71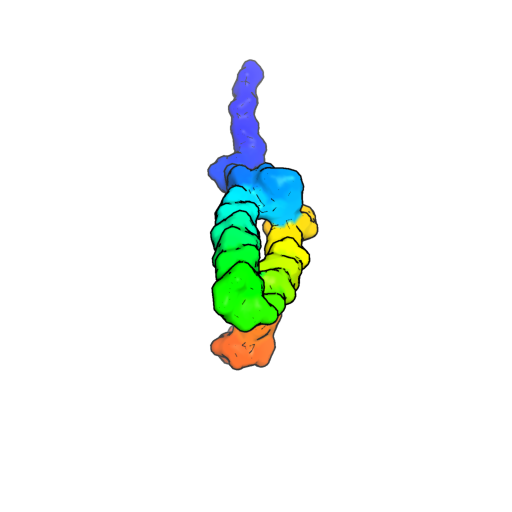 ? -11.954 -8.644 2.680 1.00 82.06 71 ALA A N 1
ATOM 555 C CA . ALA A 1 71 ? -11.460 -9.970 2.315 1.00 82.06 71 ALA A CA 1
ATOM 556 C C . ALA A 1 71 ? -11.393 -10.913 3.526 1.00 82.06 71 ALA A C 1
ATOM 558 O O . ALA A 1 71 ? -11.754 -12.087 3.426 1.00 82.06 71 ALA A O 1
ATOM 559 N N . ASN A 1 72 ? -10.972 -10.396 4.685 1.00 81.94 72 ASN A N 1
ATOM 560 C CA . ASN A 1 72 ? -10.974 -11.168 5.920 1.00 81.94 72 ASN A CA 1
ATOM 561 C C . ASN A 1 72 ? -12.381 -11.588 6.330 1.00 81.94 72 ASN A C 1
ATOM 563 O O . ASN A 1 72 ? -12.585 -12.740 6.685 1.00 81.94 72 ASN A O 1
ATOM 567 N N . PHE A 1 73 ? -13.332 -10.668 6.259 1.00 78.94 73 PHE A N 1
ATOM 568 C CA . PHE A 1 73 ? -14.726 -10.908 6.593 1.00 78.94 73 PHE A CA 1
ATOM 569 C C . PHE A 1 73 ? -15.399 -11.885 5.619 1.00 78.94 73 PHE A C 1
ATOM 571 O O . PHE A 1 73 ? -16.117 -12.776 6.056 1.00 78.94 73 PHE A O 1
ATOM 578 N N . LEU A 1 74 ? -15.169 -11.731 4.311 1.00 79.31 74 LEU A N 1
ATOM 579 C CA . LEU A 1 74 ? -15.882 -12.488 3.280 1.00 79.31 74 LEU A CA 1
ATOM 580 C C . LEU A 1 74 ? -15.293 -13.882 3.038 1.00 79.31 74 LEU A C 1
ATOM 582 O O . LEU A 1 74 ? -16.039 -14.815 2.757 1.00 79.31 74 LEU A O 1
ATOM 586 N N . PHE A 1 75 ? -13.962 -14.012 3.085 1.00 79.00 75 PHE A N 1
ATOM 587 C CA . PHE A 1 75 ? -13.270 -15.211 2.602 1.00 79.00 75 PHE A CA 1
ATOM 588 C C . PHE A 1 75 ? -12.389 -15.891 3.651 1.00 79.00 75 PHE A C 1
ATOM 590 O O . PHE A 1 75 ? -12.311 -17.117 3.661 1.00 79.00 75 PHE A O 1
ATOM 597 N N . LEU A 1 76 ? -11.684 -15.133 4.500 1.00 77.00 76 LEU A N 1
ATOM 598 C CA . LEU A 1 76 ? -10.607 -15.706 5.327 1.00 77.00 76 LEU A CA 1
ATOM 599 C C . LEU A 1 76 ? -11.031 -16.036 6.762 1.00 77.00 76 LEU A C 1
ATOM 601 O O . LEU A 1 76 ? -10.379 -16.855 7.407 1.00 77.00 76 LEU A O 1
ATOM 605 N N . LYS A 1 77 ? -12.083 -15.405 7.292 1.00 71.50 77 LYS A N 1
ATOM 606 C CA . LYS A 1 77 ? -12.560 -15.637 8.656 1.00 71.50 77 LYS A CA 1
ATOM 607 C C . LYS A 1 77 ? -14.003 -16.102 8.664 1.00 71.50 77 LYS A C 1
ATOM 609 O O . LYS A 1 77 ? -14.901 -15.415 8.196 1.00 71.50 77 LYS A O 1
ATOM 614 N N . GLN A 1 78 ? -14.217 -17.249 9.295 1.00 69.81 78 GLN A N 1
ATOM 615 C CA . GLN A 1 78 ? -15.546 -17.711 9.650 1.00 69.81 78 GLN A CA 1
ATOM 616 C C . GLN A 1 78 ? -16.134 -16.779 10.713 1.00 69.81 78 GLN A C 1
ATOM 618 O O . GLN A 1 78 ? -15.536 -16.573 11.772 1.00 69.81 78 GLN A O 1
ATOM 623 N N . GLN A 1 79 ? -17.291 -16.195 10.419 1.00 71.38 79 GLN A N 1
ATOM 624 C CA . GLN A 1 79 ? -17.984 -15.328 11.359 1.00 71.38 79 GLN A CA 1
ATOM 625 C C . GLN A 1 79 ? -18.874 -16.143 12.291 1.00 71.38 79 GLN A C 1
ATOM 627 O O . GLN A 1 79 ? -19.768 -16.856 11.840 1.00 71.38 79 GLN A O 1
ATOM 632 N N . PHE A 1 80 ? -18.632 -16.018 13.593 1.00 73.44 80 PHE A N 1
ATOM 633 C CA . PHE A 1 80 ? -19.476 -16.601 14.627 1.00 73.44 80 PHE A CA 1
ATOM 634 C C . PHE A 1 80 ? -20.394 -15.519 15.185 1.00 73.44 80 PHE A C 1
ATOM 636 O O . PHE A 1 80 ? -19.927 -14.488 15.670 1.00 73.44 80 PHE A O 1
ATOM 643 N N . TYR A 1 81 ? -21.699 -15.760 15.094 1.00 73.69 81 TYR A N 1
ATOM 644 C CA . TYR A 1 81 ? -22.727 -14.884 15.637 1.00 73.69 81 TYR A CA 1
ATOM 645 C C . TYR A 1 81 ? -23.396 -15.590 16.809 1.00 73.69 81 TYR A C 1
ATOM 647 O O . TYR A 1 81 ? -24.110 -16.574 16.624 1.00 73.69 81 TYR A O 1
ATOM 655 N N . GLU A 1 82 ? -23.151 -15.089 18.015 1.00 80.50 82 GLU A N 1
ATOM 656 C CA . GLU A 1 82 ? -23.861 -15.523 19.213 1.00 80.50 82 GLU A CA 1
ATOM 657 C C . GLU A 1 82 ? -25.022 -14.567 19.481 1.00 80.50 82 GLU A C 1
ATOM 659 O O . GLU A 1 82 ? -24.854 -13.344 19.493 1.00 80.50 82 GLU A O 1
ATOM 664 N N . TRP A 1 83 ? -26.209 -15.124 19.708 1.00 82.00 83 TRP A N 1
ATOM 665 C CA . TRP A 1 83 ? -27.342 -14.349 20.193 1.00 82.00 83 TRP A CA 1
ATOM 666 C C . TRP A 1 83 ? -27.101 -14.009 21.661 1.00 82.00 83 TRP A C 1
ATOM 668 O O . TRP A 1 83 ? -27.021 -14.902 22.501 1.00 82.00 83 TRP A O 1
ATOM 678 N N . ARG A 1 84 ? -26.975 -12.718 21.973 1.00 78.94 84 ARG A N 1
ATOM 679 C CA . ARG A 1 84 ? -26.923 -12.231 23.352 1.00 78.94 84 ARG A CA 1
ATOM 680 C C . ARG A 1 84 ? -28.276 -11.617 23.692 1.00 78.94 84 ARG A C 1
ATOM 682 O O . ARG A 1 84 ? -28.761 -10.771 22.939 1.00 78.94 84 ARG A O 1
ATOM 689 N N . GLU A 1 85 ? -28.890 -12.052 24.789 1.00 76.56 85 GLU A N 1
ATOM 690 C CA . GLU A 1 85 ? -30.106 -11.411 25.290 1.00 76.56 85 GLU A CA 1
ATOM 691 C C . GLU A 1 85 ? -29.811 -9.940 25.596 1.00 76.56 85 GLU A C 1
ATOM 693 O O . GLU A 1 85 ? -28.796 -9.595 26.210 1.00 76.56 85 GLU A O 1
ATOM 698 N N . ARG A 1 86 ? -30.684 -9.062 25.098 1.00 72.81 86 ARG A N 1
ATOM 699 C CA . ARG A 1 86 ? -30.658 -7.640 25.427 1.00 72.81 86 ARG A CA 1
ATOM 700 C C . ARG A 1 86 ? -31.107 -7.532 26.882 1.00 72.81 86 ARG A C 1
ATOM 702 O O . ARG A 1 86 ? -32.289 -7.697 27.157 1.00 72.81 86 ARG A O 1
ATOM 709 N N . TYR A 1 87 ? -30.174 -7.309 27.799 1.00 68.88 87 TYR A N 1
ATOM 710 C CA . TYR A 1 87 ? -30.542 -6.841 29.130 1.00 68.88 87 TYR A CA 1
ATOM 711 C C . TYR A 1 87 ? -30.980 -5.381 28.978 1.00 68.88 87 TYR A C 1
ATOM 713 O O . TYR A 1 87 ? -30.148 -4.522 28.676 1.00 68.88 87 TYR A O 1
ATOM 721 N N . GLU A 1 88 ? -32.292 -5.158 29.055 1.00 62.00 88 GLU A N 1
ATOM 722 C CA . GLU A 1 88 ? -32.907 -3.834 29.214 1.00 62.00 88 GLU A CA 1
ATOM 723 C C . GLU A 1 88 ? -32.731 -3.320 30.647 1.00 62.00 88 GLU A C 1
ATOM 725 O O . GLU A 1 88 ? -32.808 -4.147 31.588 1.00 62.00 88 GLU A O 1
#